Protein AF-A0A2R6MXD9-F1 (afdb_monomer_lite)

Foldseek 3Di:
DAAFWFAPPPPDVVCVVVQVVCCVVVVGRDLLLSRVVVPVVVSVVLSVLVVVLPDDDPPDDNVVSVVVSCCVSCVVSVVSCVVRLGADDPVVVVVQCVVVNPNDDSPSNHDD

Secondary structure (DSSP, 8-state):
----PPPPGGG-GGGHHHHHHHHHHHSS--HHHHHHTTSHHHHHHHHHHHHHHHS--TTS-HHHHHHHHHHHHHHHHHHHHHHHTPPPPHHHHHHHHHHHGGG---GGGS--

pLDDT: mean 90.03, std 6.53, range [56.28, 97.56]

Radius of gyration: 15.65 Å; chains: 1; bounding box: 27×44×38 Å

Structure (mmCIF, N/CA/C/O backbone):
data_AF-A0A2R6MXD9-F1
#
_entry.id   AF-A0A2R6MXD9-F1
#
loop_
_atom_site.group_PDB
_atom_site.id
_atom_site.type_symbol
_atom_site.label_atom_id
_atom_site.label_alt_id
_atom_site.label_comp_id
_atom_site.label_asym_id
_atom_site.label_entity_id
_atom_site.label_seq_id
_atom_site.pdbx_PDB_ins_code
_atom_site.Cartn_x
_atom_site.Cartn_y
_atom_site.Cartn_z
_atom_site.occupancy
_atom_site.B_iso_or_equiv
_atom_site.auth_seq_id
_atom_site.auth_comp_id
_atom_site.auth_asym_id
_atom_site.auth_atom_id
_atom_site.pdbx_PDB_model_num
ATOM 1 N N . MET A 1 1 ? 10.962 -15.634 -2.656 1.00 62.06 1 MET A N 1
ATOM 2 C CA . MET A 1 1 ? 10.254 -14.831 -1.633 1.00 62.06 1 MET A CA 1
ATOM 3 C C . MET A 1 1 ? 8.848 -15.396 -1.511 1.00 62.06 1 MET A C 1
ATOM 5 O O . MET A 1 1 ? 8.495 -16.206 -2.359 1.00 62.06 1 MET A O 1
ATOM 9 N N . ALA A 1 2 ? 8.098 -15.078 -0.458 1.00 81.19 2 ALA A N 1
ATOM 10 C CA . ALA A 1 2 ? 6.696 -15.491 -0.407 1.00 81.19 2 ALA A CA 1
ATOM 11 C C . ALA A 1 2 ? 5.921 -14.618 -1.400 1.00 81.19 2 ALA A C 1
ATOM 13 O O . ALA A 1 2 ? 6.004 -13.405 -1.272 1.00 81.19 2 ALA A O 1
ATOM 14 N N . HIS A 1 3 ? 5.261 -15.226 -2.384 1.00 87.62 3 HIS A N 1
ATOM 15 C CA . HIS A 1 3 ? 4.211 -14.580 -3.171 1.00 87.62 3 HIS A CA 1
ATOM 16 C C . HIS A 1 3 ? 2.921 -14.738 -2.381 1.00 87.62 3 HIS A C 1
ATOM 18 O O . HIS A 1 3 ? 2.614 -15.856 -1.952 1.00 87.62 3 HIS A O 1
ATOM 24 N N . LEU A 1 4 ? 2.244 -13.634 -2.086 1.00 89.56 4 LEU A N 1
ATOM 25 C CA . LEU A 1 4 ? 0.993 -13.662 -1.341 1.00 89.56 4 LEU A CA 1
ATOM 26 C C . LEU A 1 4 ? -0.093 -12.965 -2.136 1.00 89.56 4 LEU A C 1
ATOM 28 O O . LEU A 1 4 ? -0.077 -11.739 -2.264 1.00 89.56 4 LEU A O 1
ATOM 32 N N . ASP A 1 5 ? -1.071 -13.765 -2.533 1.00 91.69 5 ASP A N 1
ATOM 33 C CA . ASP A 1 5 ? -2.239 -13.299 -3.261 1.00 91.69 5 ASP A CA 1
ATOM 34 C C . ASP A 1 5 ? -2.995 -12.251 -2.421 1.00 91.69 5 ASP A C 1
ATOM 36 O O . ASP A 1 5 ? -3.077 -12.386 -1.180 1.00 91.69 5 ASP A O 1
ATOM 40 N N . PRO A 1 6 ? -3.552 -11.203 -3.045 1.00 94.69 6 PRO A N 1
ATOM 41 C CA . PRO A 1 6 ? -4.404 -10.248 -2.353 1.00 94.69 6 PRO A CA 1
ATOM 42 C C . PRO A 1 6 ? -5.612 -10.973 -1.748 1.00 94.69 6 PRO A C 1
ATOM 44 O O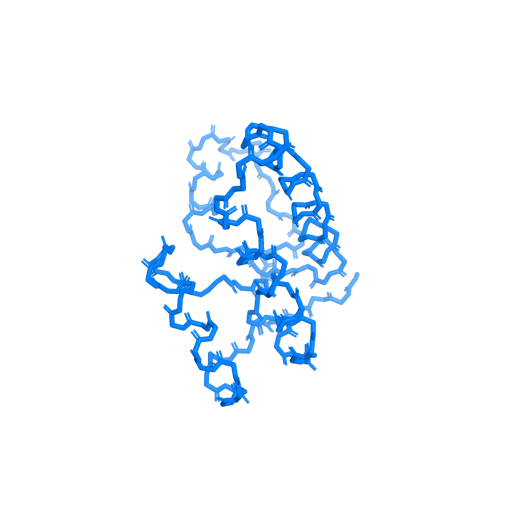 . PRO A 1 6 ? -6.218 -11.851 -2.364 1.00 94.69 6 PRO A O 1
ATOM 47 N N . LEU A 1 7 ? -5.952 -10.640 -0.502 1.00 95.69 7 LEU A N 1
ATOM 48 C CA . LEU A 1 7 ? -7.202 -11.114 0.089 1.00 95.69 7 LEU A CA 1
ATOM 49 C C . LEU A 1 7 ? -8.385 -10.309 -0.475 1.00 95.69 7 LEU A C 1
ATOM 51 O O . LEU A 1 7 ? -8.191 -9.172 -0.903 1.00 95.69 7 LEU A O 1
ATOM 55 N N . PRO A 1 8 ? -9.614 -10.853 -0.440 1.00 95.19 8 PRO A N 1
ATOM 56 C CA . PRO A 1 8 ? -10.819 -10.064 -0.688 1.00 95.19 8 PRO A CA 1
ATOM 57 C C . PRO A 1 8 ? -10.866 -8.809 0.197 1.00 95.19 8 PRO A C 1
ATOM 59 O O . PRO A 1 8 ? -10.393 -8.843 1.333 1.00 95.19 8 PRO A O 1
ATOM 62 N N . ALA A 1 9 ? -11.428 -7.707 -0.303 1.00 92.50 9 ALA A N 1
ATOM 63 C CA . ALA A 1 9 ? -11.523 -6.453 0.455 1.00 92.50 9 ALA A CA 1
ATOM 64 C C . ALA A 1 9 ? -12.393 -6.581 1.721 1.00 92.50 9 ALA A C 1
ATOM 66 O O . ALA A 1 9 ? -12.155 -5.893 2.702 1.00 92.50 9 ALA A O 1
ATOM 67 N N . ASP A 1 10 ? -13.352 -7.509 1.726 1.00 93.56 10 ASP A N 1
ATOM 68 C CA . ASP A 1 10 ? -14.252 -7.796 2.848 1.00 93.56 10 ASP A CA 1
ATOM 69 C C . ASP A 1 10 ? -13.692 -8.832 3.842 1.00 93.56 10 ASP A C 1
ATOM 71 O O . ASP A 1 10 ? -14.399 -9.276 4.749 1.00 93.56 10 ASP A O 1
ATOM 75 N N . ALA A 1 11 ? -12.428 -9.249 3.687 1.00 95.19 11 ALA A N 1
ATOM 76 C CA . ALA A 1 11 ? -11.821 -10.251 4.560 1.00 95.19 11 ALA A CA 1
ATOM 77 C C . ALA A 1 11 ? -11.556 -9.73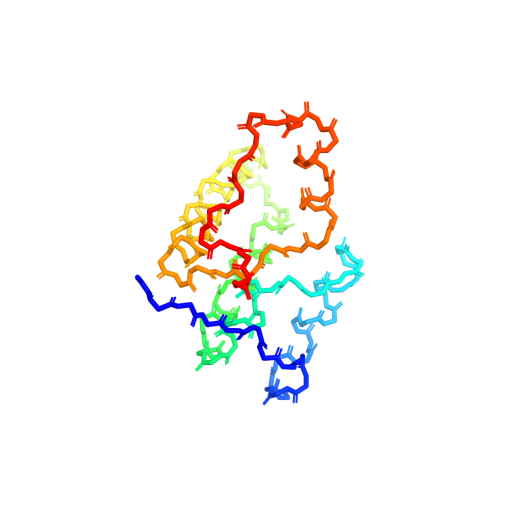1 5.984 1.00 95.19 11 ALA A C 1
ATOM 79 O O . ALA A 1 11 ? -11.530 -10.540 6.916 1.00 95.19 11 ALA A O 1
ATOM 80 N N . GLU A 1 12 ? -11.384 -8.417 6.155 1.00 94.94 12 GLU A N 1
ATOM 81 C CA . GLU A 1 12 ? -11.214 -7.758 7.450 1.00 94.94 12 GLU A CA 1
ATOM 82 C C . GLU A 1 12 ? -12.210 -6.592 7.605 1.00 94.94 12 GLU A C 1
ATOM 84 O O . GLU A 1 12 ? -11.928 -5.482 7.157 1.00 94.94 12 GLU A O 1
ATOM 89 N N . PRO A 1 13 ? -13.367 -6.813 8.258 1.00 92.19 13 PRO A N 1
ATOM 90 C CA . PRO A 1 13 ? -14.405 -5.789 8.406 1.00 92.19 13 PRO A CA 1
ATOM 91 C C . PRO A 1 13 ? -13.956 -4.544 9.177 1.00 92.19 13 PRO A C 1
ATOM 93 O O . PRO A 1 13 ? -14.540 -3.481 9.015 1.00 92.19 13 PRO A O 1
ATOM 96 N N . GLU A 1 14 ? -12.935 -4.661 10.031 1.00 92.56 14 GLU A N 1
ATOM 97 C CA . GLU A 1 14 ? -12.395 -3.520 10.780 1.00 92.56 14 GLU A CA 1
ATOM 98 C C . GLU A 1 14 ? -11.671 -2.499 9.886 1.00 92.56 14 GLU A C 1
ATOM 100 O O . GLU A 1 14 ? -11.399 -1.407 10.364 1.00 92.56 14 GLU A O 1
ATOM 105 N N . LEU A 1 15 ? -11.360 -2.849 8.629 1.00 94.00 15 LEU A N 1
ATOM 106 C CA . LEU A 1 15 ? -10.667 -1.990 7.658 1.00 94.00 15 LEU A CA 1
ATOM 107 C C . LEU A 1 15 ? -11.592 -1.424 6.565 1.00 94.00 15 LEU A C 1
ATOM 109 O O . LEU A 1 15 ? -11.111 -0.912 5.553 1.00 94.00 15 LEU A O 1
ATOM 113 N N . GLU A 1 16 ? -12.911 -1.581 6.720 1.00 92.56 16 GLU A N 1
ATOM 114 C CA . GLU A 1 16 ? -13.901 -1.160 5.719 1.00 92.56 16 GLU A CA 1
ATOM 115 C C . GLU A 1 16 ? -13.786 0.343 5.420 1.00 92.56 16 GLU A C 1
ATOM 117 O O . GLU A 1 16 ? -13.670 0.722 4.256 1.00 92.56 16 GLU A O 1
ATOM 122 N N . GLU A 1 17 ? -13.707 1.182 6.458 1.00 90.62 17 GLU A N 1
ATOM 123 C CA . GLU A 1 17 ? -13.585 2.641 6.314 1.00 90.62 17 GLU A CA 1
ATOM 124 C C . GLU A 1 17 ? -12.276 3.039 5.609 1.00 90.62 17 GLU A C 1
ATOM 126 O O . GLU A 1 17 ? -12.277 3.884 4.710 1.00 90.62 17 GLU A O 1
ATOM 131 N N . GLU A 1 18 ? -11.150 2.405 5.957 1.00 90.94 18 GLU A N 1
ATOM 132 C CA . GLU A 1 18 ? -9.871 2.664 5.298 1.00 90.94 18 GLU A CA 1
ATOM 133 C C . GLU A 1 18 ? -9.922 2.295 3.811 1.00 90.94 18 GLU A C 1
ATOM 135 O O . GLU A 1 18 ? -9.404 3.032 2.969 1.00 90.94 18 GLU A O 1
ATOM 140 N N . PHE A 1 19 ? -10.533 1.163 3.462 1.00 94.19 19 PHE A N 1
ATOM 141 C CA . PHE A 1 19 ? -10.644 0.722 2.071 1.00 94.19 19 PHE A CA 1
ATOM 142 C C . PHE A 1 19 ? -11.602 1.576 1.246 1.00 94.19 19 PHE A C 1
ATOM 144 O O . PHE A 1 19 ? -11.279 1.855 0.089 1.00 94.19 19 PHE A O 1
ATOM 151 N N . GLU A 1 20 ? -12.702 2.054 1.830 1.00 92.00 20 GLU A N 1
ATOM 152 C CA . GLU A 1 20 ? -13.592 3.022 1.182 1.00 92.00 20 GLU A CA 1
ATOM 153 C C . GLU A 1 20 ? -12.836 4.295 0.782 1.00 92.00 20 GLU A C 1
ATOM 155 O O . GLU A 1 20 ? -12.977 4.760 -0.351 1.00 92.00 20 GLU A O 1
ATOM 160 N N . LEU A 1 21 ? -11.962 4.816 1.654 1.00 88.56 21 LEU A N 1
ATOM 161 C CA . LEU A 1 21 ? -11.142 5.987 1.331 1.00 88.56 21 LEU A CA 1
ATOM 162 C C . LEU A 1 21 ? -10.188 5.716 0.160 1.00 88.56 21 LEU A C 1
ATOM 164 O O . LEU A 1 21 ? -10.071 6.535 -0.755 1.00 88.56 21 LEU A O 1
ATOM 168 N N . PHE A 1 22 ? -9.488 4.576 0.163 1.00 89.81 22 PHE A N 1
ATOM 169 C CA . PHE A 1 22 ? -8.589 4.237 -0.945 1.00 89.81 22 PHE A CA 1
ATOM 170 C C . PHE A 1 22 ? -9.350 4.054 -2.260 1.00 89.81 22 PHE A C 1
ATOM 172 O O . PHE A 1 22 ? -8.872 4.506 -3.301 1.00 89.81 22 PHE A O 1
ATOM 179 N N . GLU A 1 23 ? -10.538 3.452 -2.224 1.00 92.19 23 GLU A N 1
ATOM 180 C CA . GLU A 1 23 ? -11.394 3.329 -3.400 1.00 92.19 23 GLU A CA 1
ATOM 181 C C . GLU A 1 23 ? -11.913 4.695 -3.882 1.00 92.19 23 GLU A C 1
ATOM 183 O O . GLU A 1 23 ? -11.919 4.939 -5.088 1.00 92.19 23 GLU A O 1
ATOM 188 N N . GLU A 1 24 ? -12.253 5.626 -2.986 1.00 91.56 24 GLU A N 1
ATOM 189 C CA . GLU A 1 24 ? -12.644 6.995 -3.351 1.00 91.56 24 GLU A CA 1
ATOM 190 C C . GLU A 1 24 ? -11.495 7.761 -4.027 1.00 91.56 24 GLU A C 1
ATOM 192 O O . GLU A 1 24 ? -11.691 8.412 -5.058 1.00 91.56 24 GLU A O 1
ATOM 197 N N . VAL A 1 25 ? -10.285 7.671 -3.469 1.00 87.31 25 VAL A N 1
ATOM 198 C CA . VAL A 1 25 ? -9.120 8.443 -3.928 1.00 87.31 25 VAL A CA 1
ATOM 199 C C . VAL A 1 25 ? -8.494 7.847 -5.192 1.00 87.31 25 VAL A C 1
ATOM 201 O O . VAL A 1 25 ? -8.094 8.585 -6.095 1.00 87.31 25 VAL A O 1
ATOM 204 N N . LEU A 1 26 ? -8.381 6.518 -5.267 1.00 88.75 26 LEU A N 1
ATOM 205 C CA . LEU A 1 26 ? -7.658 5.815 -6.334 1.00 88.75 26 LEU A CA 1
ATOM 206 C C . LEU A 1 26 ? -8.586 5.143 -7.355 1.00 88.75 26 LEU A C 1
ATOM 208 O O . LEU A 1 26 ? -8.130 4.769 -8.438 1.00 88.75 26 LEU A O 1
ATOM 212 N N . GLY A 1 27 ? -9.873 4.987 -7.040 1.00 91.19 27 GLY A N 1
ATOM 213 C CA . GLY A 1 27 ? -10.843 4.234 -7.840 1.00 91.19 27 GLY A CA 1
ATOM 214 C C . GLY A 1 27 ? -10.768 2.714 -7.656 1.00 91.19 27 GLY A C 1
ATOM 215 O O . GLY A 1 27 ? -11.470 1.992 -8.362 1.00 91.19 27 GLY A O 1
ATOM 216 N N . PHE A 1 28 ? -9.887 2.225 -6.777 1.00 93.25 28 PHE A N 1
ATOM 217 C CA . PHE A 1 28 ? -9.723 0.816 -6.408 1.00 93.25 28 PHE A CA 1
ATOM 218 C C . PHE A 1 28 ? -8.919 0.690 -5.104 1.00 93.25 28 PHE A C 1
ATOM 220 O O . PHE A 1 28 ? -8.162 1.594 -4.750 1.00 93.25 28 PHE A O 1
ATOM 227 N N . VAL A 1 29 ? -9.011 -0.463 -4.434 1.00 94.25 29 VAL A N 1
ATOM 228 C CA . VAL A 1 29 ? -8.140 -0.808 -3.298 1.00 94.25 29 VAL A CA 1
ATOM 229 C C . VAL A 1 29 ? -6.870 -1.501 -3.817 1.00 94.25 29 VAL A C 1
ATOM 231 O O . VAL A 1 29 ? -6.979 -2.550 -4.455 1.00 94.25 29 VAL A O 1
ATOM 234 N N . PRO A 1 30 ? -5.661 -0.962 -3.570 1.00 94.50 30 PRO A N 1
ATOM 235 C CA . PRO A 1 30 ? -4.412 -1.565 -4.036 1.00 94.50 30 PRO A CA 1
ATOM 236 C C . PRO A 1 30 ? -4.175 -2.991 -3.529 1.00 94.50 30 PRO A C 1
ATOM 238 O O . PRO A 1 30 ? -4.396 -3.292 -2.351 1.00 94.50 30 PRO A O 1
ATOM 241 N N . ASN A 1 31 ? -3.590 -3.845 -4.377 1.00 95.44 31 ASN A N 1
ATOM 242 C CA . ASN A 1 31 ? -3.261 -5.231 -4.012 1.00 95.44 31 ASN A CA 1
ATOM 243 C C . ASN A 1 31 ? -2.289 -5.298 -2.829 1.00 95.44 31 ASN A C 1
ATOM 245 O O . ASN A 1 31 ? -2.345 -6.214 -2.011 1.00 95.44 31 ASN A O 1
ATOM 249 N N . SER A 1 32 ? -1.418 -4.298 -2.691 1.00 94.62 32 SER A N 1
ATOM 250 C CA . SER A 1 32 ? -0.508 -4.173 -1.553 1.00 94.62 32 SER A CA 1
ATOM 251 C C . SER A 1 32 ? -1.249 -4.096 -0.214 1.00 94.62 32 SER A C 1
ATOM 253 O O . SER A 1 32 ? -0.864 -4.803 0.721 1.00 94.62 32 SER A O 1
ATOM 255 N N . LEU A 1 33 ? -2.332 -3.313 -0.135 1.00 94.94 33 LEU A N 1
ATOM 256 C CA . LEU A 1 33 ? -3.185 -3.188 1.050 1.00 94.94 33 LEU A CA 1
ATOM 257 C C . LEU A 1 33 ? -4.015 -4.453 1.270 1.00 94.94 33 LEU A C 1
ATOM 259 O O . LEU A 1 33 ? -4.059 -4.970 2.388 1.00 94.94 33 LEU A O 1
ATOM 263 N N . LEU A 1 34 ? -4.565 -5.023 0.195 1.00 95.88 34 LEU A N 1
ATOM 264 C CA . LEU A 1 34 ? -5.288 -6.294 0.245 1.00 95.88 34 LEU A CA 1
ATOM 265 C C . LEU A 1 34 ? -4.403 -7.466 0.685 1.00 95.88 34 LEU A C 1
ATOM 267 O O . LEU A 1 34 ? -4.884 -8.411 1.308 1.00 95.88 34 LEU A O 1
ATOM 271 N N . THR A 1 35 ? -3.101 -7.427 0.410 1.00 95.44 35 THR A N 1
ATOM 272 C CA . THR A 1 35 ? -2.146 -8.406 0.938 1.00 95.44 35 THR A CA 1
ATOM 273 C C . THR A 1 35 ? -1.769 -8.095 2.389 1.00 95.44 35 THR A C 1
ATOM 275 O O . THR A 1 35 ? -1.625 -9.019 3.201 1.00 95.44 35 THR A O 1
ATOM 278 N N . MET A 1 36 ? -1.652 -6.808 2.731 1.00 95.06 36 MET A N 1
ATOM 279 C CA . MET A 1 36 ? -1.292 -6.283 4.055 1.00 95.06 36 MET A CA 1
ATOM 280 C C . MET A 1 36 ? -2.360 -6.468 5.120 1.00 95.06 36 MET A C 1
ATOM 282 O O . MET A 1 36 ? -1.996 -6.650 6.281 1.00 95.06 36 MET A O 1
ATOM 286 N N . GLN A 1 37 ? -3.637 -6.549 4.746 1.00 95.75 37 GLN A N 1
ATOM 287 C CA . GLN A 1 37 ? -4.746 -6.741 5.686 1.00 95.75 37 GLN A CA 1
ATOM 288 C C . GLN A 1 37 ? -4.639 -8.021 6.530 1.00 95.75 37 GLN A C 1
ATOM 290 O O . GLN A 1 37 ? -5.210 -8.107 7.607 1.00 95.75 37 GLN A O 1
ATOM 295 N N . ARG A 1 38 ? -3.781 -8.981 6.143 1.00 94.25 38 ARG A N 1
ATOM 296 C CA . ARG A 1 38 ? -3.347 -10.099 7.013 1.00 94.25 38 ARG A CA 1
ATOM 297 C C . ARG A 1 38 ? -2.757 -9.638 8.357 1.00 94.25 38 ARG A C 1
ATOM 299 O O . ARG A 1 38 ? -2.605 -10.439 9.284 1.00 94.25 38 ARG A O 1
ATOM 306 N N . LYS A 1 39 ? -2.346 -8.373 8.448 1.00 94.88 39 LYS A N 1
ATOM 307 C CA . LYS A 1 39 ? -1.894 -7.662 9.644 1.00 94.88 39 LYS A CA 1
ATOM 308 C C . LYS A 1 39 ? -2.624 -6.311 9.727 1.00 94.88 39 LYS A C 1
ATOM 310 O O . LYS A 1 39 ? -2.017 -5.294 9.395 1.00 94.88 39 LYS A O 1
ATOM 315 N N . PRO A 1 40 ? -3.871 -6.278 10.229 1.00 94.06 40 PRO A N 1
ATOM 316 C CA . PRO A 1 40 ? -4.726 -5.086 10.175 1.00 94.06 40 PRO A CA 1
ATOM 317 C C . PRO A 1 40 ? -4.102 -3.843 10.815 1.00 94.06 40 PRO A C 1
ATOM 319 O O . PRO A 1 40 ? -4.137 -2.760 10.248 1.00 94.06 40 PRO A O 1
ATOM 322 N N . ALA A 1 41 ? -3.389 -4.017 11.932 1.00 94.19 41 ALA A N 1
ATOM 323 C CA . ALA A 1 41 ? -2.672 -2.926 12.595 1.00 94.19 41 ALA A CA 1
ATOM 324 C C . ALA A 1 41 ? -1.616 -2.230 11.709 1.00 94.19 41 ALA A C 1
ATOM 326 O O . ALA A 1 41 ? -1.278 -1.076 11.960 1.00 94.19 41 ALA A O 1
ATOM 327 N N . ILE A 1 42 ? -1.070 -2.915 10.697 1.00 93.38 42 ILE A N 1
ATOM 328 C CA . ILE A 1 42 ? -0.151 -2.298 9.733 1.00 93.38 42 ILE A CA 1
ATOM 329 C C . ILE A 1 42 ? -0.933 -1.417 8.755 1.00 93.38 42 ILE A C 1
ATOM 331 O O . ILE A 1 42 ? -0.495 -0.300 8.502 1.00 93.38 42 ILE A O 1
ATOM 335 N N . VAL A 1 43 ? -2.084 -1.883 8.256 1.00 94.00 43 VAL A N 1
ATOM 336 C CA . VAL A 1 43 ? -2.959 -1.091 7.373 1.00 94.00 43 VAL A CA 1
ATOM 337 C C . VAL A 1 43 ? -3.442 0.161 8.101 1.00 94.00 43 VAL A C 1
ATOM 339 O O . VAL A 1 43 ? -3.237 1.260 7.599 1.00 94.00 43 VAL A O 1
ATOM 342 N N . ALA A 1 44 ? -3.947 0.012 9.327 1.00 90.56 44 ALA A N 1
ATOM 343 C CA . ALA A 1 44 ? -4.369 1.137 10.160 1.00 90.56 44 ALA A CA 1
ATOM 344 C C . ALA A 1 44 ? -3.221 2.132 10.426 1.00 90.56 44 ALA A C 1
ATOM 346 O O . ALA A 1 44 ? -3.400 3.343 10.340 1.00 90.56 44 ALA A O 1
ATOM 347 N N . GLY A 1 45 ? -2.006 1.642 10.706 1.00 90.88 45 GLY A N 1
ATOM 348 C CA . GLY A 1 45 ? -0.835 2.505 10.894 1.00 90.88 45 GLY A CA 1
ATOM 349 C C . GLY A 1 45 ? -0.398 3.229 9.616 1.00 90.88 45 GLY A C 1
ATOM 350 O O . GLY A 1 45 ? 0.018 4.385 9.672 1.00 90.88 45 GLY A O 1
ATOM 351 N N . PHE A 1 46 ? -0.497 2.563 8.464 1.00 90.62 46 PHE A N 1
ATOM 352 C CA . PHE A 1 46 ? -0.225 3.158 7.158 1.00 90.62 46 PHE A CA 1
ATOM 353 C C . PHE A 1 46 ? -1.259 4.236 6.805 1.00 90.62 46 PHE A C 1
ATOM 355 O O . PHE A 1 46 ? -0.881 5.319 6.356 1.00 90.62 46 PHE A O 1
ATOM 362 N N . HIS A 1 47 ? -2.539 3.963 7.063 1.00 88.44 47 HIS A N 1
ATOM 363 C CA . HIS A 1 47 ? -3.629 4.920 6.905 1.00 88.44 47 HIS A CA 1
ATOM 364 C C . HIS A 1 47 ? -3.412 6.153 7.787 1.00 88.44 47 HIS A C 1
ATOM 366 O O . HIS A 1 47 ? -3.326 7.257 7.264 1.00 88.44 47 HIS A O 1
ATOM 372 N N . ALA A 1 48 ? -3.181 5.964 9.090 1.00 88.31 48 ALA A N 1
ATOM 373 C CA . ALA A 1 48 ? -2.948 7.063 10.025 1.00 88.31 48 ALA A CA 1
ATOM 374 C C . ALA A 1 48 ? -1.757 7.952 9.624 1.00 88.31 48 ALA A C 1
ATOM 376 O O . ALA A 1 48 ? -1.807 9.168 9.781 1.00 88.31 48 ALA A O 1
ATOM 377 N N . LEU A 1 49 ? -0.677 7.364 9.091 1.00 86.75 49 LEU A N 1
ATOM 378 C CA . LEU A 1 49 ? 0.447 8.147 8.569 1.00 86.75 49 LEU A CA 1
ATOM 379 C C . LEU A 1 49 ? 0.064 8.922 7.302 1.00 86.75 49 LEU A C 1
ATOM 381 O O . LEU A 1 49 ? 0.487 10.061 7.146 1.00 86.75 49 LEU A O 1
ATOM 385 N N . THR A 1 50 ? -0.697 8.307 6.398 1.00 85.69 50 THR A N 1
ATOM 386 C CA . THR A 1 50 ? -1.150 8.956 5.160 1.00 85.69 50 THR A CA 1
ATOM 387 C C . THR A 1 50 ? -2.072 10.132 5.474 1.00 85.69 50 THR A C 1
ATOM 389 O O . THR A 1 50 ? -1.866 11.220 4.952 1.00 85.69 50 THR A O 1
ATOM 392 N N . GLU A 1 51 ? -3.021 9.944 6.389 1.00 85.38 51 GLU A N 1
ATOM 393 C CA . GLU A 1 51 ? -3.929 10.989 6.863 1.00 85.38 51 GLU A CA 1
ATOM 394 C C . GLU A 1 51 ? -3.162 12.147 7.516 1.00 85.38 51 GLU A C 1
ATOM 396 O O . GLU A 1 51 ? -3.327 13.294 7.113 1.00 85.38 51 GLU A O 1
ATOM 401 N N . ALA A 1 52 ? -2.242 11.849 8.442 1.00 85.06 52 ALA A N 1
ATOM 402 C CA . ALA A 1 52 ? -1.431 12.866 9.118 1.00 85.06 52 ALA A CA 1
ATOM 403 C C . ALA A 1 52 ? -0.519 13.661 8.166 1.00 85.06 52 ALA A C 1
ATOM 405 O O . ALA A 1 52 ? -0.102 14.768 8.484 1.00 85.06 52 ALA A O 1
ATOM 406 N N . VAL A 1 53 ? -0.168 13.086 7.015 1.00 81.75 53 VAL A N 1
ATOM 407 C CA . VAL A 1 53 ? 0.593 13.767 5.960 1.00 81.75 53 VAL A CA 1
ATOM 408 C C . VAL A 1 53 ? -0.287 14.706 5.142 1.00 81.75 53 VAL A C 1
ATOM 410 O O . VAL A 1 53 ? 0.207 15.714 4.648 1.00 81.75 53 VAL A O 1
ATOM 413 N N . MET A 1 54 ? -1.551 14.340 4.935 1.00 78.94 54 MET A N 1
ATOM 414 C CA . MET A 1 54 ? -2.503 15.119 4.141 1.00 78.94 54 MET A CA 1
ATOM 415 C C . MET A 1 54 ? -3.125 16.275 4.936 1.00 78.94 54 MET A C 1
ATOM 417 O O . MET A 1 54 ? -3.786 17.128 4.348 1.00 78.94 54 MET A O 1
ATOM 421 N N . GLU A 1 55 ? -2.932 16.304 6.255 1.00 82.75 55 GLU A N 1
ATOM 422 C CA . GLU A 1 55 ? -3.339 17.410 7.118 1.00 82.75 55 GLU A CA 1
ATOM 423 C C . GLU A 1 55 ? -2.468 18.655 6.861 1.00 82.75 55 GLU A C 1
ATOM 425 O O . GLU A 1 55 ? -1.241 18.598 6.937 1.00 82.75 55 GLU A O 1
ATOM 430 N N . GLU A 1 56 ? -3.108 19.792 6.571 1.00 74.75 56 GLU A N 1
ATOM 431 C CA . GLU A 1 56 ? -2.424 21.083 6.413 1.00 74.75 56 GLU A CA 1
ATOM 432 C C . GLU A 1 56 ? -1.838 21.549 7.759 1.00 74.75 56 GLU A C 1
ATOM 434 O O . GLU A 1 56 ? -2.528 21.535 8.784 1.00 74.75 56 GLU A O 1
ATOM 439 N N . ALA A 1 57 ? -0.584 22.014 7.767 1.00 73.00 57 ALA A N 1
ATOM 440 C CA . ALA A 1 57 ? 0.083 22.477 8.983 1.00 73.00 57 ALA A CA 1
ATOM 441 C C . ALA A 1 57 ? 0.691 23.876 8.800 1.00 73.00 57 ALA A C 1
ATOM 443 O O . ALA A 1 57 ? 1.641 24.064 8.053 1.00 73.00 57 ALA A O 1
ATOM 444 N N . ASP A 1 58 ? 0.226 24.863 9.573 1.00 73.56 58 ASP A N 1
ATOM 445 C CA . ASP A 1 58 ? 0.713 26.254 9.477 1.00 73.56 58 ASP A CA 1
ATOM 446 C C . ASP A 1 58 ? 2.202 26.437 9.856 1.00 73.56 58 ASP A C 1
ATOM 448 O O . ASP A 1 58 ? 2.811 27.469 9.562 1.00 73.56 58 ASP A O 1
ATOM 452 N N . GLU A 1 59 ? 2.786 25.483 10.590 1.00 79.06 59 GLU A N 1
ATOM 453 C CA . GLU A 1 59 ? 4.113 25.610 11.212 1.00 79.06 59 GLU A CA 1
ATOM 454 C C . GLU A 1 59 ? 5.261 25.037 10.359 1.00 79.06 59 GLU A C 1
ATOM 456 O O . GLU A 1 59 ? 6.430 25.324 10.641 1.00 79.06 59 GLU A O 1
ATOM 461 N N . VAL A 1 60 ? 4.956 24.233 9.333 1.00 81.25 60 VAL A N 1
ATOM 462 C CA . VAL A 1 60 ? 5.935 23.572 8.454 1.00 81.25 60 VAL A CA 1
ATOM 463 C C . VAL A 1 60 ? 5.481 23.740 7.010 1.00 81.25 60 VAL A C 1
ATOM 465 O O . VAL A 1 60 ? 4.315 23.526 6.722 1.00 81.25 60 VAL A O 1
ATOM 468 N N . ASP A 1 61 ? 6.394 24.084 6.098 1.00 86.25 61 ASP A N 1
ATOM 469 C CA . ASP A 1 61 ? 6.055 24.174 4.674 1.00 86.25 61 ASP A CA 1
ATOM 470 C C . ASP A 1 61 ? 5.503 22.827 4.168 1.00 86.25 61 ASP A C 1
ATOM 472 O O . ASP A 1 61 ? 6.187 21.802 4.283 1.00 86.25 61 ASP A O 1
ATOM 476 N N . ASP A 1 62 ? 4.312 22.840 3.561 1.00 83.50 62 ASP A N 1
ATOM 477 C CA . ASP A 1 62 ? 3.635 21.639 3.046 1.00 83.50 62 ASP A CA 1
ATOM 478 C C . ASP A 1 62 ? 4.551 20.821 2.122 1.00 83.50 62 ASP A C 1
ATOM 480 O O . ASP A 1 62 ? 4.649 19.602 2.244 1.00 83.50 62 ASP A O 1
ATOM 484 N N . GLU A 1 63 ? 5.345 21.495 1.282 1.00 87.00 63 GLU A N 1
ATOM 485 C CA . GLU A 1 63 ? 6.311 20.859 0.375 1.00 87.00 63 GLU A CA 1
ATOM 486 C C . GLU A 1 63 ? 7.339 19.978 1.121 1.00 87.00 63 GLU A C 1
ATOM 488 O O . GLU A 1 63 ? 7.779 18.945 0.610 1.00 87.00 63 GLU A O 1
ATOM 493 N N . ILE A 1 64 ? 7.746 20.359 2.340 1.00 87.75 64 ILE A N 1
ATOM 494 C CA . ILE A 1 64 ? 8.682 19.570 3.157 1.00 87.75 64 ILE A CA 1
ATOM 495 C C . ILE A 1 64 ? 7.980 18.327 3.708 1.00 87.75 64 ILE A C 1
ATOM 497 O O . ILE A 1 64 ? 8.564 17.238 3.689 1.00 87.75 64 ILE A O 1
ATOM 501 N N . VAL A 1 65 ? 6.748 18.480 4.197 1.00 85.88 65 VAL A N 1
ATOM 502 C CA . VAL A 1 65 ? 5.945 17.370 4.729 1.00 85.88 65 VAL A CA 1
ATOM 503 C C . VAL A 1 65 ? 5.647 16.364 3.621 1.00 85.88 65 VAL A C 1
ATOM 505 O O . VAL A 1 65 ? 5.909 15.174 3.800 1.00 85.88 65 VAL A O 1
ATOM 508 N N . GLU A 1 66 ? 5.238 16.834 2.443 1.00 85.56 66 GLU A N 1
ATOM 509 C CA . GLU A 1 66 ? 4.992 16.012 1.256 1.00 85.56 66 GLU A CA 1
ATOM 510 C C . GLU A 1 66 ? 6.238 15.221 0.829 1.00 85.56 66 GLU A C 1
ATOM 512 O 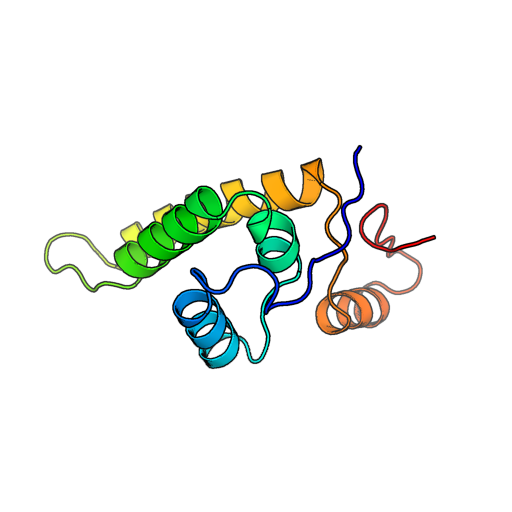O . GLU A 1 66 ? 6.153 14.025 0.535 1.00 85.56 66 GLU A O 1
ATOM 517 N N . LEU A 1 67 ? 7.423 15.845 0.838 1.00 89.50 67 LEU A N 1
ATOM 518 C CA . LEU A 1 67 ? 8.677 15.151 0.527 1.00 89.50 67 LEU A CA 1
ATOM 519 C C . LEU A 1 67 ? 8.988 14.046 1.543 1.00 89.50 67 LEU A C 1
ATOM 521 O O . LEU A 1 67 ? 9.330 12.925 1.154 1.00 89.50 67 LEU A O 1
ATOM 525 N N . LEU A 1 68 ? 8.882 14.337 2.843 1.00 87.94 68 LEU A N 1
ATOM 526 C CA . LEU A 1 68 ? 9.118 13.347 3.898 1.00 87.94 68 LEU A CA 1
ATOM 527 C C . LEU A 1 68 ? 8.109 12.199 3.828 1.00 87.94 68 LEU A C 1
ATOM 529 O O . LEU A 1 68 ? 8.482 11.034 4.012 1.00 87.94 68 LEU A O 1
ATOM 533 N N . ALA A 1 69 ? 6.859 12.519 3.518 1.00 85.75 69 ALA A N 1
ATOM 534 C CA . ALA A 1 69 ? 5.798 11.555 3.333 1.00 85.75 69 ALA A CA 1
ATOM 535 C C . ALA A 1 69 ? 6.053 10.639 2.147 1.00 85.75 69 ALA A C 1
ATOM 537 O O . ALA A 1 69 ? 6.050 9.423 2.313 1.00 85.75 69 ALA A O 1
ATOM 538 N N . ALA A 1 70 ? 6.353 11.200 0.974 1.00 87.50 70 ALA A N 1
ATOM 539 C CA . ALA A 1 70 ? 6.664 10.424 -0.217 1.00 87.50 70 ALA A CA 1
ATOM 540 C C . ALA A 1 70 ? 7.826 9.458 0.055 1.00 87.50 70 ALA A C 1
ATOM 542 O O . ALA A 1 70 ? 7.731 8.265 -0.231 1.00 87.50 70 ALA A O 1
ATOM 543 N N . ILE A 1 71 ? 8.906 9.932 0.685 1.00 91.00 71 ILE A N 1
ATOM 544 C CA . ILE A 1 71 ? 10.054 9.080 1.028 1.00 91.00 71 ILE A CA 1
ATOM 545 C C . ILE A 1 71 ? 9.645 7.952 1.985 1.00 91.00 71 ILE A C 1
ATOM 547 O O . ILE A 1 71 ? 10.053 6.804 1.791 1.00 91.00 71 ILE A O 1
ATOM 551 N N . SER A 1 72 ? 8.848 8.259 3.008 1.00 89.94 72 SER A N 1
ATOM 552 C CA . 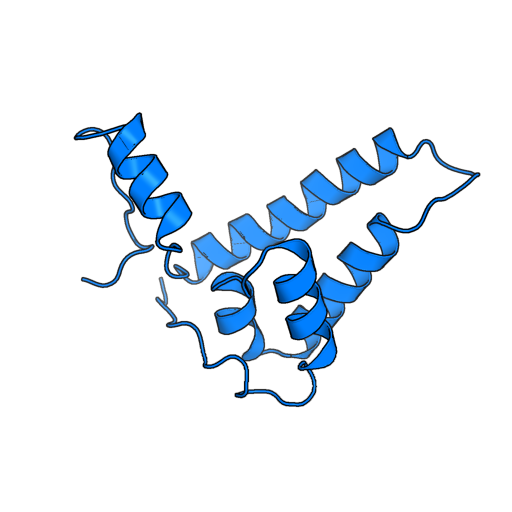SER A 1 72 ? 8.473 7.301 4.053 1.00 89.94 72 SER A CA 1
ATOM 553 C C . SER A 1 72 ? 7.447 6.278 3.559 1.00 89.94 72 SER A C 1
ATOM 555 O O . SER A 1 72 ? 7.675 5.073 3.687 1.00 89.94 72 SER A O 1
ATOM 557 N N . LEU A 1 73 ? 6.355 6.742 2.945 1.00 89.00 73 LEU A N 1
ATOM 558 C CA . LEU A 1 73 ? 5.263 5.919 2.425 1.00 89.00 73 LEU A CA 1
ATOM 559 C C . LEU A 1 73 ? 5.751 5.032 1.281 1.00 89.00 73 LEU A C 1
ATOM 561 O O . LEU A 1 73 ? 5.593 3.813 1.349 1.00 89.00 73 LEU A O 1
ATOM 565 N N . TYR A 1 74 ? 6.426 5.596 0.272 1.00 89.50 74 TYR A N 1
ATOM 566 C CA . TYR A 1 74 ? 6.957 4.785 -0.826 1.00 89.50 74 TYR A CA 1
ATOM 567 C C . TYR A 1 74 ? 8.138 3.923 -0.383 1.00 89.50 74 TYR A C 1
ATOM 569 O O . TYR A 1 74 ? 8.291 2.810 -0.876 1.00 89.50 74 TYR A O 1
ATOM 577 N N . GLY A 1 75 ? 8.959 4.372 0.572 1.00 92.31 75 GLY A N 1
ATOM 578 C CA . GLY A 1 75 ? 10.014 3.544 1.160 1.00 92.31 75 GLY A CA 1
ATOM 579 C C . GLY A 1 75 ? 9.457 2.282 1.823 1.00 92.31 75 GLY A C 1
ATOM 580 O O . GLY A 1 75 ? 9.972 1.182 1.598 1.00 92.31 75 GLY A O 1
ATOM 581 N N . PHE A 1 76 ? 8.376 2.434 2.590 1.00 92.56 76 PHE A N 1
ATOM 582 C CA . PHE A 1 76 ? 7.654 1.323 3.198 1.00 92.56 76 PHE A CA 1
ATOM 583 C C . PHE A 1 76 ? 6.970 0.438 2.147 1.00 92.56 76 PHE A C 1
ATOM 585 O O . PHE A 1 76 ? 7.254 -0.760 2.096 1.00 92.56 76 PHE A O 1
ATOM 592 N N . LEU A 1 77 ? 6.134 1.015 1.275 1.00 91.38 77 LEU A N 1
ATOM 593 C CA . LEU A 1 77 ? 5.368 0.273 0.268 1.00 91.38 77 LEU A CA 1
ATOM 594 C C . LEU A 1 77 ? 6.268 -0.488 -0.704 1.00 91.38 77 LEU A C 1
ATOM 596 O O . LEU A 1 77 ? 6.052 -1.675 -0.931 1.00 91.38 77 LEU A O 1
ATOM 600 N N . ASN A 1 78 ? 7.327 0.142 -1.220 1.00 92.25 78 ASN A N 1
ATOM 601 C CA . ASN A 1 78 ? 8.265 -0.529 -2.120 1.00 92.25 78 ASN A CA 1
ATOM 602 C C . ASN A 1 78 ? 8.914 -1.734 -1.438 1.00 92.25 78 ASN A C 1
ATOM 604 O O . ASN A 1 78 ? 9.085 -2.781 -2.059 1.00 92.25 78 ASN A O 1
ATOM 608 N N . ARG A 1 79 ? 9.264 -1.617 -0.149 1.00 94.38 79 ARG A N 1
ATOM 609 C CA . ARG A 1 79 ? 9.854 -2.734 0.593 1.00 94.38 79 ARG A CA 1
ATOM 610 C C . ARG A 1 79 ? 8.840 -3.834 0.882 1.00 94.38 79 ARG A C 1
ATOM 612 O O . ARG A 1 79 ? 9.207 -5.006 0.802 1.00 94.38 79 ARG A O 1
ATOM 619 N N . TRP A 1 80 ? 7.608 -3.469 1.225 1.00 92.69 80 TRP A N 1
ATOM 620 C CA . TRP A 1 80 ? 6.510 -4.407 1.433 1.00 92.69 80 TRP A CA 1
ATOM 621 C C . TRP A 1 80 ? 6.236 -5.216 0.160 1.00 92.69 80 TRP A C 1
ATOM 623 O O . TRP A 1 80 ? 6.369 -6.442 0.175 1.00 92.69 80 TRP A O 1
ATOM 633 N N . ASN A 1 81 ? 5.975 -4.521 -0.951 1.00 92.88 81 ASN A N 1
ATOM 634 C CA . ASN A 1 81 ? 5.672 -5.113 -2.252 1.00 92.88 81 ASN A CA 1
ATOM 635 C C . ASN A 1 81 ? 6.814 -5.999 -2.749 1.00 92.88 81 ASN A C 1
ATOM 637 O O . ASN A 1 81 ? 6.582 -7.126 -3.176 1.00 92.88 81 ASN A O 1
ATOM 641 N N . ASP A 1 82 ? 8.064 -5.539 -2.640 1.00 92.12 82 ASP A N 1
ATOM 642 C CA . ASP A 1 82 ? 9.230 -6.332 -3.031 1.00 92.12 82 ASP A CA 1
ATOM 643 C C . ASP A 1 82 ? 9.368 -7.601 -2.171 1.00 92.12 82 ASP A C 1
ATOM 645 O O . ASP A 1 82 ? 9.612 -8.687 -2.693 1.00 92.12 82 ASP A O 1
ATOM 649 N N . THR A 1 83 ? 9.173 -7.504 -0.855 1.00 92.75 83 THR A N 1
ATOM 650 C CA . THR A 1 83 ? 9.366 -8.646 0.057 1.00 92.75 83 THR A CA 1
ATOM 651 C C . THR A 1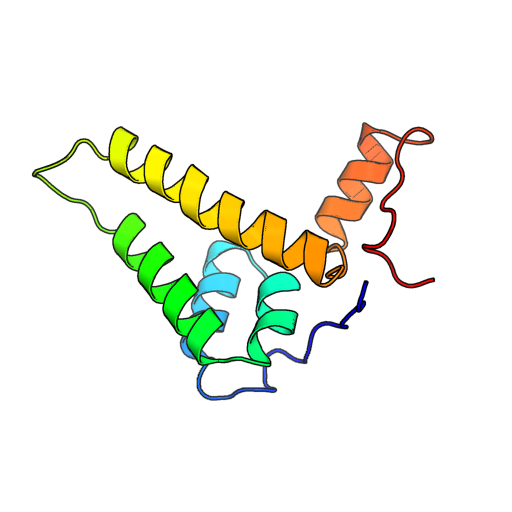 83 ? 8.290 -9.718 -0.111 1.00 92.75 83 THR A C 1
ATOM 653 O O . THR A 1 83 ? 8.594 -10.908 0.026 1.00 92.75 83 THR A O 1
ATOM 656 N N . LEU A 1 84 ? 7.052 -9.302 -0.388 1.00 93.25 84 LEU A N 1
ATOM 657 C CA . LEU A 1 84 ? 5.884 -10.183 -0.486 1.00 93.25 84 LEU A CA 1
ATOM 658 C C . LEU A 1 84 ? 5.418 -10.452 -1.914 1.00 93.25 84 LEU A C 1
ATOM 660 O O . LEU A 1 84 ? 4.414 -11.138 -2.087 1.00 93.25 84 LEU A O 1
ATOM 664 N N . ALA A 1 85 ? 6.146 -9.926 -2.903 1.00 92.56 85 ALA A N 1
ATOM 665 C CA . ALA A 1 85 ? 5.863 -10.120 -4.317 1.00 92.56 85 ALA A CA 1
ATOM 666 C C . ALA A 1 85 ? 4.370 -9.897 -4.622 1.00 92.56 85 ALA A C 1
ATOM 668 O O . ALA A 1 85 ? 3.708 -10.774 -5.150 1.00 92.56 85 ALA A O 1
ATOM 669 N N . THR A 1 86 ? 3.830 -8.755 -4.189 1.00 92.94 86 THR A N 1
ATOM 670 C CA . THR A 1 86 ? 2.408 -8.432 -4.378 1.00 92.94 86 THR A CA 1
ATOM 671 C C . THR A 1 86 ? 2.086 -8.350 -5.863 1.00 92.94 86 THR A C 1
ATOM 673 O O . THR A 1 86 ? 2.855 -7.720 -6.599 1.00 92.94 86 THR A O 1
ATOM 676 N N . ASP A 1 87 ? 0.953 -8.919 -6.269 1.00 93.12 87 ASP A N 1
ATOM 677 C CA . ASP A 1 87 ? 0.485 -8.884 -7.653 1.00 93.12 87 ASP A CA 1
ATOM 678 C C . ASP A 1 87 ? 0.335 -7.453 -8.168 1.00 93.12 87 ASP A C 1
ATOM 680 O O . ASP A 1 87 ? -0.283 -6.603 -7.518 1.00 93.12 87 ASP A O 1
ATOM 684 N N . LEU A 1 88 ? 0.880 -7.200 -9.357 1.00 93.00 88 LEU A N 1
ATOM 685 C CA . LEU A 1 88 ? 0.674 -5.952 -10.081 1.00 93.00 88 LEU A CA 1
ATOM 686 C C . LEU A 1 88 ? -0.787 -5.808 -10.489 1.00 93.00 88 LEU A C 1
ATOM 688 O O . LEU A 1 88 ? -1.410 -6.739 -10.997 1.00 93.00 88 LEU A O 1
ATOM 692 N N . GLU A 1 89 ? -1.307 -4.594 -10.354 1.00 92.94 89 GLU A N 1
ATOM 693 C CA . GLU A 1 89 ? -2.607 -4.250 -10.899 1.00 92.94 89 GLU A CA 1
ATOM 694 C C . GLU A 1 89 ? -2.561 -4.223 -12.438 1.00 92.94 89 GLU A C 1
ATOM 696 O O . GLU A 1 89 ? -1.540 -3.901 -13.062 1.00 92.94 89 GLU A O 1
ATOM 701 N N . ASP A 1 90 ? -3.703 -4.495 -13.074 1.00 92.00 90 ASP A N 1
ATOM 702 C CA . ASP A 1 90 ? -3.816 -4.550 -14.535 1.00 92.00 90 ASP A CA 1
ATOM 703 C C . ASP A 1 90 ? -3.391 -3.240 -15.221 1.00 92.00 90 ASP A C 1
ATOM 705 O O . ASP A 1 90 ? -2.774 -3.261 -16.286 1.00 92.00 90 ASP A O 1
ATOM 709 N N . GLY A 1 91 ? -3.699 -2.085 -14.623 1.00 91.81 91 GLY A N 1
ATOM 710 C CA . GLY A 1 91 ? -3.375 -0.768 -15.185 1.00 91.81 91 GLY A CA 1
ATOM 711 C C . GLY A 1 91 ? -1.863 -0.499 -15.291 1.00 91.81 91 GLY A C 1
ATOM 712 O O . GLY A 1 91 ? -1.368 -0.212 -16.392 1.00 91.81 91 GLY A O 1
ATOM 713 N N . PRO A 1 92 ? -1.107 -0.589 -14.180 1.00 91.12 92 PRO A N 1
ATOM 714 C CA . PRO A 1 92 ? 0.353 -0.560 -14.177 1.00 91.12 92 PRO A CA 1
ATOM 715 C C . PRO A 1 92 ? 0.976 -1.610 -15.099 1.00 91.12 92 PRO A C 1
ATOM 717 O O . PRO A 1 92 ? 1.864 -1.264 -15.882 1.00 91.12 92 PRO A O 1
ATOM 720 N N . ARG A 1 93 ? 0.467 -2.852 -15.079 1.00 92.69 93 ARG A N 1
ATOM 721 C CA . ARG A 1 93 ? 0.920 -3.943 -15.954 1.00 92.69 93 ARG A CA 1
ATOM 722 C C . ARG A 1 93 ? 0.821 -3.550 -17.431 1.00 92.69 93 ARG A C 1
ATOM 724 O O . ARG A 1 93 ? 1.832 -3.481 -18.125 1.00 92.69 93 ARG A O 1
ATOM 731 N N . GLN A 1 94 ? -0.375 -3.182 -17.891 1.00 93.88 94 GLN A N 1
ATOM 732 C CA . GLN A 1 94 ? -0.623 -2.757 -19.275 1.00 93.88 94 GLN A CA 1
ATOM 733 C C . GLN A 1 94 ? 0.194 -1.521 -19.664 1.00 93.88 94 GLN A C 1
ATOM 735 O O . GLN A 1 94 ? 0.604 -1.365 -20.815 1.00 93.88 94 GLN A O 1
ATOM 740 N N . THR A 1 95 ? 0.434 -0.611 -18.717 1.00 95.12 95 THR A N 1
ATOM 741 C CA . THR A 1 95 ? 1.289 0.555 -18.955 1.00 95.12 95 THR A CA 1
ATOM 742 C C . THR A 1 95 ? 2.739 0.141 -19.185 1.00 95.12 95 THR A C 1
ATOM 744 O O . THR A 1 95 ? 3.348 0.650 -20.126 1.00 95.12 95 THR A O 1
ATOM 747 N N . GLY A 1 96 ? 3.263 -0.800 -18.395 1.00 94.44 96 GLY A N 1
ATOM 748 C CA . GLY A 1 96 ? 4.574 -1.414 -18.606 1.00 94.44 96 GLY A CA 1
ATOM 749 C C . GLY A 1 96 ? 4.682 -2.056 -19.988 1.00 94.44 96 GLY A C 1
ATOM 750 O O . GLY A 1 96 ? 5.530 -1.651 -20.780 1.00 94.44 96 GLY A O 1
ATOM 751 N N . GLU A 1 97 ? 3.751 -2.951 -20.329 1.00 94.62 97 GLU A N 1
ATOM 752 C CA . GLU A 1 97 ? 3.695 -3.627 -21.638 1.00 94.62 97 GLU A CA 1
ATOM 753 C C . GLU A 1 97 ? 3.659 -2.625 -22.799 1.00 94.62 97 GLU A C 1
ATOM 755 O O . GLU A 1 97 ? 4.376 -2.765 -23.787 1.00 94.62 97 GLU A O 1
ATOM 760 N N . ARG A 1 98 ? 2.847 -1.571 -22.681 1.00 96.62 98 ARG A N 1
ATOM 761 C CA . ARG A 1 98 ? 2.681 -0.564 -23.734 1.00 96.62 98 ARG A CA 1
ATOM 762 C C . ARG A 1 98 ? 3.895 0.347 -23.899 1.00 96.62 98 ARG A C 1
ATOM 764 O O . ARG A 1 98 ? 4.183 0.758 -25.021 1.00 96.62 98 ARG A O 1
ATOM 771 N N . VAL A 1 99 ? 4.527 0.762 -22.801 1.00 97.56 99 VAL A N 1
ATOM 772 C CA . VAL A 1 99 ? 5.603 1.769 -22.819 1.00 97.56 99 VAL A CA 1
ATOM 773 C C . VAL A 1 99 ? 6.968 1.129 -23.044 1.00 97.56 99 VAL A C 1
ATOM 775 O O . VAL A 1 99 ? 7.789 1.706 -23.753 1.00 97.56 99 VAL A O 1
ATOM 778 N N . LEU A 1 100 ? 7.204 -0.040 -22.450 1.00 96.62 100 LEU A N 1
ATOM 779 C CA . LEU A 1 100 ? 8.500 -0.720 -22.433 1.00 96.62 100 LEU A CA 1
ATOM 780 C C . LEU A 1 100 ? 8.537 -1.949 -23.360 1.00 96.62 100 LEU A C 1
ATOM 782 O O . LEU A 1 100 ? 9.616 -2.365 -23.774 1.00 96.62 100 LEU A O 1
ATOM 786 N N . GLY A 1 101 ? 7.382 -2.500 -23.752 1.00 93.94 101 GLY A N 1
ATOM 787 C CA . GLY A 1 101 ? 7.303 -3.566 -24.751 1.00 93.94 101 GLY A CA 1
ATOM 788 C C . GLY A 1 101 ? 8.081 -4.821 -24.354 1.00 93.94 101 GLY A C 1
ATOM 789 O O . GLY A 1 101 ? 7.969 -5.304 -23.233 1.00 93.94 101 GLY A O 1
ATOM 790 N N . GLU A 1 102 ? 8.878 -5.345 -25.289 1.00 92.62 102 GLU A N 1
ATOM 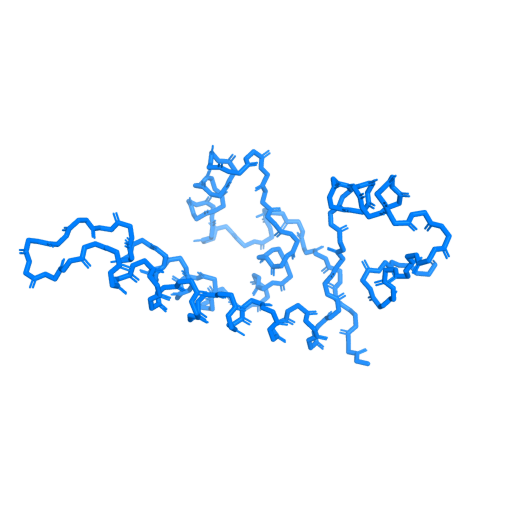791 C CA . GLU A 1 102 ? 9.668 -6.575 -25.110 1.00 92.62 102 GLU A CA 1
ATOM 792 C C . GLU A 1 102 ? 10.812 -6.438 -24.088 1.00 92.62 102 GLU A C 1
ATOM 794 O O . GLU A 1 102 ? 11.353 -7.448 -23.646 1.00 92.62 102 GLU A O 1
ATOM 799 N N . GLU A 1 103 ? 11.200 -5.214 -23.710 1.00 95.06 103 GLU A N 1
ATOM 800 C CA . GLU A 1 103 ? 12.228 -4.972 -22.684 1.00 95.06 103 GLU A CA 1
ATOM 801 C C . GLU A 1 103 ? 11.663 -5.047 -21.258 1.00 95.06 103 GLU A C 1
ATOM 803 O O . GLU A 1 103 ? 12.415 -4.981 -20.282 1.00 95.06 103 GLU A O 1
ATOM 808 N N . TRP A 1 104 ? 10.340 -5.157 -21.124 1.00 94.44 104 TRP A N 1
ATOM 809 C CA . TRP A 1 104 ? 9.672 -5.213 -19.838 1.00 94.44 104 TRP A CA 1
ATOM 810 C C . TRP A 1 104 ? 9.585 -6.634 -19.293 1.00 94.44 104 TRP A C 1
ATOM 812 O O . TRP A 1 104 ? 9.153 -7.555 -19.983 1.00 94.44 104 TRP A O 1
ATOM 822 N N . ASP A 1 105 ? 9.926 -6.780 -18.016 1.00 92.94 105 ASP A N 1
ATOM 823 C CA . ASP A 1 105 ? 9.720 -7.999 -17.244 1.00 92.94 105 ASP A CA 1
ATOM 824 C C . ASP A 1 105 ? 9.013 -7.627 -15.925 1.00 92.94 105 ASP A C 1
ATOM 826 O O . ASP A 1 105 ? 9.615 -6.929 -15.100 1.00 92.94 105 ASP A O 1
ATOM 830 N N . PRO A 1 106 ? 7.746 -8.039 -15.705 1.00 91.31 106 PRO A N 1
ATOM 831 C CA . PRO A 1 106 ? 7.058 -7.832 -14.427 1.00 91.31 106 PRO A CA 1
ATOM 832 C C . PRO A 1 106 ? 7.671 -8.653 -13.281 1.00 91.31 106 PRO A C 1
ATOM 834 O O . PRO A 1 106 ? 7.383 -8.404 -12.106 1.00 91.31 106 PRO A O 1
ATOM 837 N N . GLY A 1 107 ? 8.533 -9.621 -13.603 1.00 92.81 107 GLY A N 1
ATOM 838 C CA . GLY A 1 107 ? 9.240 -10.455 -12.653 1.00 92.81 107 GLY A CA 1
ATOM 839 C C . GLY A 1 107 ? 8.283 -11.202 -11.732 1.00 92.81 107 GLY A C 1
ATOM 840 O O . GLY A 1 107 ? 7.334 -11.840 -12.165 1.00 92.81 107 GLY A O 1
ATOM 841 N N . LYS A 1 108 ? 8.543 -11.108 -10.428 1.00 91.81 108 LYS A N 1
ATOM 842 C CA . LYS A 1 108 ? 7.810 -11.835 -9.381 1.00 91.81 108 LYS A CA 1
ATOM 843 C C . LYS A 1 108 ? 6.417 -11.279 -9.059 1.00 91.81 108 LYS A C 1
ATOM 845 O O . LYS A 1 108 ? 5.830 -11.759 -8.107 1.00 91.81 108 LYS A O 1
ATOM 850 N N . HIS A 1 109 ? 5.957 -10.233 -9.741 1.00 93.31 109 HIS A N 1
ATOM 851 C CA . HIS A 1 109 ? 4.704 -9.538 -9.415 1.00 93.31 109 HIS A CA 1
ATOM 852 C C . HIS A 1 109 ? 3.535 -9.944 -10.321 1.00 93.31 109 HIS A C 1
ATOM 854 O O . HIS A 1 109 ? 2.579 -9.189 -10.487 1.00 93.31 109 HIS A O 1
ATOM 860 N N . VAL A 1 110 ? 3.657 -11.092 -10.973 1.00 88.31 110 VAL A N 1
ATOM 861 C CA . VAL A 1 110 ? 2.596 -11.731 -11.742 1.00 88.31 110 VAL A CA 1
ATOM 862 C C . VAL A 1 110 ? 2.575 -13.204 -11.353 1.00 88.31 110 VAL A C 1
ATOM 864 O O . VAL A 1 110 ? 3.640 -13.799 -11.167 1.00 88.31 110 VAL A O 1
ATOM 867 N N . GLU A 1 111 ? 1.381 -13.783 -11.242 1.00 73.50 111 GLU A N 1
ATOM 868 C CA . GLU A 1 111 ? 1.222 -15.235 -11.152 1.00 73.50 111 GLU A CA 1
ATOM 869 C C . GLU A 1 111 ? 1.824 -15.924 -12.398 1.00 73.50 111 GLU A C 1
ATOM 871 O O . GLU A 1 111 ? 1.740 -15.390 -13.511 1.00 73.50 111 GLU A O 1
ATOM 876 N N . ASP A 1 112 ? 2.435 -17.100 -12.198 1.00 56.28 112 ASP A N 1
ATOM 877 C CA . ASP A 1 112 ? 2.924 -17.989 -13.273 1.00 56.28 112 ASP A CA 1
ATOM 878 C C . ASP A 1 112 ? 1.779 -18.547 -14.148 1.00 56.28 112 ASP A C 1
ATOM 880 O O . ASP A 1 112 ? 0.748 -18.995 -13.590 1.00 56.28 112 ASP A O 1
#

Sequence (112 aa):
MAHLDPLPADAEPELEEEFELFEEVLGFVPNSLLTMQRKPAIVAGFHALTEAVMEEADEVDDEIVELLAAISLYGFLNRWNDTLATDLEDGPRQTGERVLGEEWDPGKHVED